Protein AF-A0A968XYZ9-F1 (afdb_monomer)

Foldseek 3Di:
DPPDPVVVVVVVPACWDKDWAFQAAPNDRPDIDIDIGRHHDDDDPVNNVVRNVVSPVVNVVVNVVVVVVVVVVVVVVVVVVQQQPPPDSDGDPVRVVVVCVVVVVVCVVVVHDDDDDDDD

Solvent-accessible surface area (backbone atoms only — not comparable to full-atom values): 7272 Å² total; per-residue (Å²): 136,87,84,60,76,67,61,68,67,50,66,77,75,53,75,40,29,76,47,78,39,68,20,55,41,93,92,34,79,73,50,66,52,73,48,81,36,79,59,71,54,85,81,49,71,68,57,50,53,50,49,48,53,50,29,53,52,48,21,53,52,52,51,50,52,54,52,49,51,52,52,51,52,51,51,51,52,52,51,53,51,64,48,48,42,94,86,71,89,49,71,23,70,69,56,45,52,54,49,50,54,53,50,51,58,47,27,66,72,70,76,49,87,88,86,84,87,86,84,131

Radius of gyration: 28.6 Å; Cα contacts (8 Å, |Δi|>4): 87; chains: 1; bounding box: 48×28×76 Å

Nearest PDB structures (foldseek):
  5vik-assembly1_A  TM=7.655E-01  e=7.180E-02  Rhodopseudomonas palustris
  8co5-assembly1_A-2  TM=8.207E-01  e=1.472E-01  Agrobacterium fabrum str. C58
  6r27-assembly2_D  TM=6.504E-01  e=7.665E-02  Agrobacterium fabrum str. C58
  5hsq-assembly1_A-2  TM=5.771E-01  e=7.665E-02  Agrobacterium fabrum str. C58
  5i5l-assembly1_A-2  TM=6.064E-01  e=9.322E-02  Agrobacterium fabrum str. C58

Secondary structure (DSSP, 8-state):
----THHHHHHTT---EEEEEEEEETTEEEEEEEEEESS--PPPHHHHHHHHHHHHHHHHHHHHHHHHHHHHHHHHHHHHHHHS-TTTSSPPHHHHHHHHHHHHHHHHHHTPPPP-----

Mean predicted aligned error: 14.45 Å

Structure (mmCIF, N/CA/C/O backbone):
data_AF-A0A968XYZ9-F1
#
_entry.id   AF-A0A968XYZ9-F1
#
loop_
_atom_site.group_PDB
_atom_site.id
_atom_site.type_symbol
_atom_site.label_atom_id
_atom_site.label_alt_id
_atom_site.label_comp_id
_atom_site.label_asym_id
_atom_site.label_entity_id
_atom_site.label_seq_id
_atom_site.pdbx_PDB_ins_code
_atom_site.Cartn_x
_atom_site.Cartn_y
_atom_site.Cartn_z
_atom_site.occupancy
_atom_site.B_iso_or_equiv
_atom_site.auth_seq_id
_atom_site.auth_comp_id
_atom_site.auth_asym_id
_atom_site.auth_atom_id
_atom_site.pdbx_PDB_model_num
ATOM 1 N N . MET A 1 1 ? -9.112 5.636 -18.761 1.00 34.19 1 MET A N 1
ATOM 2 C CA . MET A 1 1 ? -8.679 6.906 -19.384 1.00 34.19 1 MET A CA 1
ATOM 3 C C . MET A 1 1 ? -8.408 7.932 -18.289 1.00 34.19 1 MET A C 1
ATOM 5 O O . MET A 1 1 ? -9.311 8.673 -17.926 1.00 34.19 1 MET A O 1
ATOM 9 N N . LEU A 1 2 ? -7.194 7.956 -17.734 1.00 38.47 2 LEU A N 1
ATOM 10 C CA . LEU A 1 2 ? -6.733 9.048 -16.871 1.00 38.47 2 LEU A CA 1
ATOM 11 C C . LEU A 1 2 ? -6.179 10.143 -17.792 1.00 38.47 2 LEU A C 1
ATOM 13 O O . LEU A 1 2 ? -5.088 10.022 -18.343 1.00 38.47 2 LEU A O 1
ATOM 17 N N . LYS A 1 3 ? -7.010 11.155 -18.067 1.00 43.06 3 LYS A N 1
ATOM 18 C CA . LYS A 1 3 ? -6.616 12.378 -18.777 1.00 43.06 3 LYS A CA 1
ATOM 19 C C . LYS A 1 3 ? -5.828 13.263 -17.809 1.00 43.06 3 LYS A C 1
ATOM 21 O O . LYS A 1 3 ? -6.355 14.255 -17.316 1.00 43.06 3 LYS A O 1
ATOM 26 N N . ASP A 1 4 ? -4.571 12.921 -17.558 1.00 47.41 4 ASP A N 1
ATOM 27 C CA . ASP A 1 4 ? -3.695 13.799 -16.790 1.00 47.41 4 ASP A CA 1
ATOM 28 C C . ASP A 1 4 ? -3.077 14.854 -17.710 1.00 47.41 4 ASP A C 1
ATOM 30 O O . ASP A 1 4 ? -2.153 14.618 -18.490 1.00 47.41 4 ASP A O 1
ATOM 34 N N . ASN A 1 5 ? -3.616 16.067 -17.575 1.00 46.88 5 ASN A N 1
ATOM 35 C CA . ASN A 1 5 ? -3.222 17.323 -18.228 1.00 46.88 5 ASN A CA 1
ATOM 36 C C . ASN A 1 5 ? -1.751 17.738 -17.945 1.00 46.88 5 ASN A C 1
ATOM 38 O O . ASN A 1 5 ? -1.265 18.772 -18.413 1.00 46.88 5 ASN A O 1
ATOM 42 N N . ILE A 1 6 ? -1.029 16.927 -17.166 1.00 54.50 6 ILE A N 1
ATOM 43 C CA . ILE A 1 6 ? 0.379 17.098 -16.806 1.00 54.50 6 ILE A CA 1
ATOM 44 C C . ILE A 1 6 ? 1.288 16.650 -17.965 1.00 54.50 6 ILE A C 1
ATOM 46 O O . ILE A 1 6 ? 2.295 17.302 -18.245 1.00 54.50 6 ILE A O 1
ATOM 50 N N . HIS A 1 7 ? 0.903 15.614 -18.722 1.00 52.09 7 HIS A N 1
ATOM 51 C CA . HIS A 1 7 ? 1.743 15.060 -19.794 1.00 52.09 7 HIS A CA 1
ATOM 52 C C . HIS A 1 7 ? 1.829 15.968 -21.034 1.00 52.09 7 HIS A C 1
ATOM 54 O O . HIS A 1 7 ? 2.889 16.093 -21.648 1.00 52.09 7 HIS A O 1
ATOM 60 N N . SER A 1 8 ? 0.745 16.666 -21.389 1.00 48.69 8 SER A N 1
ATOM 61 C CA . SER A 1 8 ? 0.695 17.516 -22.590 1.00 48.69 8 SER A CA 1
ATOM 62 C C . SER A 1 8 ? 1.434 18.847 -22.440 1.00 48.69 8 SER A C 1
ATOM 64 O O . SER A 1 8 ? 1.906 19.408 -23.430 1.00 48.69 8 SER A O 1
ATOM 66 N N . THR A 1 9 ? 1.539 19.366 -21.215 1.00 48.34 9 THR A N 1
ATOM 67 C CA . THR A 1 9 ? 2.132 20.689 -20.952 1.00 48.34 9 THR A CA 1
ATOM 68 C C . THR A 1 9 ? 3.664 20.631 -20.931 1.00 48.34 9 THR A C 1
ATOM 70 O O . THR A 1 9 ? 4.328 21.595 -21.313 1.00 48.34 9 THR A O 1
ATOM 73 N N . LEU A 1 10 ? 4.241 19.477 -20.579 1.00 49.41 10 LEU A N 1
ATOM 74 C CA . LEU A 1 10 ? 5.691 19.259 -20.540 1.00 49.41 10 LEU A CA 1
ATOM 75 C C . LEU A 1 10 ? 6.265 18.745 -21.876 1.00 49.41 10 LEU A C 1
ATOM 77 O O . LEU A 1 10 ? 7.394 19.100 -22.229 1.00 49.41 10 LEU A O 1
ATOM 81 N N . ALA A 1 11 ? 5.472 18.008 -22.667 1.00 50.66 11 ALA A N 1
ATOM 82 C CA . ALA A 1 11 ? 5.864 17.525 -23.998 1.00 50.66 11 ALA A CA 1
ATOM 83 C C . ALA A 1 11 ? 6.170 18.658 -25.000 1.00 50.66 11 ALA A C 1
ATOM 85 O O . ALA A 1 11 ? 6.952 18.475 -25.927 1.00 50.66 11 ALA A O 1
ATOM 86 N N . LYS A 1 12 ? 5.605 19.859 -24.804 1.00 50.91 12 LYS A N 1
ATOM 87 C CA . LYS A 1 12 ? 5.849 21.018 -25.684 1.00 50.91 12 LYS A CA 1
ATOM 88 C C . LYS A 1 12 ? 7.165 21.762 -25.415 1.00 50.91 12 LYS A C 1
ATOM 90 O O . LYS A 1 12 ? 7.486 22.674 -26.171 1.00 50.91 12 LYS A O 1
ATOM 95 N N . ARG A 1 13 ? 7.911 21.434 -24.350 1.00 51.59 13 ARG A N 1
ATOM 96 C CA . ARG A 1 13 ? 9.092 22.216 -23.917 1.00 51.59 13 ARG A CA 1
ATOM 97 C C . ARG A 1 13 ? 10.373 21.420 -23.670 1.00 51.59 13 ARG A C 1
ATOM 99 O O . ARG A 1 13 ? 11.392 22.037 -23.383 1.00 51.59 13 ARG A O 1
ATOM 106 N N . SER A 1 14 ? 10.354 20.092 -23.762 1.00 49.31 14 SER A N 1
ATOM 107 C CA . SER A 1 14 ? 11.502 19.272 -23.364 1.00 49.31 14 SER A CA 1
ATOM 108 C C . SER A 1 14 ? 11.983 18.365 -24.495 1.00 49.31 14 SER A C 1
ATOM 110 O O . SER A 1 14 ? 11.292 17.443 -24.913 1.00 49.31 14 SER A O 1
ATOM 112 N N . THR A 1 15 ? 13.208 18.609 -24.961 1.00 55.84 15 THR A N 1
ATOM 113 C CA . THR A 1 15 ? 13.982 17.743 -25.870 1.00 55.84 15 THR A CA 1
ATOM 114 C C . THR A 1 15 ? 14.498 16.502 -25.119 1.00 55.84 15 THR A C 1
ATOM 116 O O . THR A 1 15 ? 15.683 16.200 -25.140 1.00 55.84 15 THR A O 1
ATOM 119 N N . GLY A 1 16 ? 13.624 15.823 -24.373 1.00 71.44 16 GLY A N 1
ATOM 120 C CA . GLY A 1 16 ? 13.970 14.715 -23.479 1.00 71.44 16 GLY A CA 1
ATOM 121 C C . GLY A 1 16 ? 13.290 13.402 -23.857 1.00 71.44 16 GLY A C 1
ATOM 122 O O . GLY A 1 16 ? 12.444 13.352 -24.749 1.00 71.44 16 GLY A O 1
ATOM 123 N N . SER A 1 17 ? 13.634 12.326 -23.152 1.00 83.06 17 SER A N 1
ATOM 124 C CA . SER A 1 17 ? 13.007 11.006 -23.310 1.00 83.06 17 SER A CA 1
ATOM 125 C C . SER A 1 17 ? 12.206 10.636 -22.067 1.00 83.06 17 SER A C 1
ATOM 127 O O . SER A 1 17 ? 12.643 10.863 -20.941 1.00 83.06 17 SER A O 1
ATOM 129 N N . TRP A 1 18 ? 11.016 10.079 -22.279 1.00 87.19 18 TRP A N 1
ATOM 130 C CA . TRP A 1 18 ? 10.042 9.765 -21.235 1.00 87.19 18 TRP A CA 1
ATOM 131 C C . TRP A 1 18 ? 9.771 8.267 -21.247 1.00 87.19 18 TRP A C 1
ATOM 133 O O . TRP A 1 18 ? 9.552 7.701 -22.316 1.00 87.19 18 TRP A O 1
ATOM 143 N N . LEU A 1 19 ? 9.795 7.636 -20.078 1.00 87.50 19 LEU A N 1
ATOM 144 C CA . LEU A 1 19 ? 9.331 6.265 -19.895 1.00 87.50 19 LEU A CA 1
ATOM 145 C C . LEU A 1 19 ? 8.194 6.285 -18.886 1.00 87.50 19 LEU A C 1
ATOM 147 O O . LEU A 1 19 ? 8.363 6.763 -17.768 1.00 87.50 19 LEU A O 1
ATOM 151 N N . ILE A 1 20 ? 7.034 5.792 -19.302 1.00 89.62 20 ILE A N 1
ATOM 152 C CA . ILE A 1 20 ? 5.844 5.707 -18.464 1.00 89.62 20 ILE A CA 1
ATOM 153 C C . ILE A 1 20 ? 5.519 4.230 -18.316 1.00 89.62 20 ILE A C 1
ATOM 155 O O . ILE A 1 20 ? 5.275 3.550 -19.310 1.00 89.62 20 ILE A O 1
ATOM 159 N N . VAL A 1 21 ? 5.519 3.755 -17.078 1.00 93.31 21 VAL A N 1
ATOM 160 C CA . VAL A 1 21 ? 5.186 2.377 -16.728 1.00 93.31 21 VAL A CA 1
ATOM 161 C C . VAL A 1 21 ? 3.912 2.396 -15.883 1.00 93.31 21 VAL A C 1
ATOM 163 O O . VAL A 1 21 ? 3.880 3.093 -14.865 1.00 93.31 21 VAL A O 1
ATOM 166 N N . PRO A 1 22 ? 2.839 1.697 -16.283 1.00 91.06 22 PRO A N 1
ATOM 167 C CA . PRO A 1 22 ? 1.613 1.657 -15.498 1.00 91.06 22 PRO A CA 1
ATOM 168 C C . PRO A 1 22 ? 1.843 0.931 -14.166 1.00 91.06 22 PRO A C 1
ATOM 170 O O . PRO A 1 22 ? 2.541 -0.077 -14.096 1.00 91.06 22 PRO A O 1
ATOM 173 N N . LEU A 1 23 ? 1.236 1.451 -13.100 1.00 93.81 23 LEU A N 1
ATOM 174 C CA . LEU A 1 23 ? 1.127 0.758 -11.820 1.00 93.81 23 LEU A CA 1
ATOM 175 C C . LEU A 1 23 ? -0.205 0.012 -11.813 1.00 93.81 23 LEU A C 1
ATOM 177 O O . LEU A 1 23 ? -1.263 0.634 -11.696 1.00 93.81 23 LEU A O 1
ATOM 181 N N . GLU A 1 24 ? -0.156 -1.307 -11.968 1.00 91.62 24 GLU A N 1
ATOM 182 C CA . GLU A 1 24 ? -1.344 -2.161 -11.997 1.00 91.62 24 GLU A CA 1
ATOM 183 C C . GLU A 1 24 ? -1.575 -2.818 -10.638 1.00 91.62 24 GLU A C 1
ATOM 185 O O . GLU A 1 24 ? -0.839 -3.710 -10.227 1.00 91.62 24 GLU A O 1
ATOM 190 N N . VAL A 1 25 ? -2.630 -2.397 -9.944 1.00 92.62 25 VAL A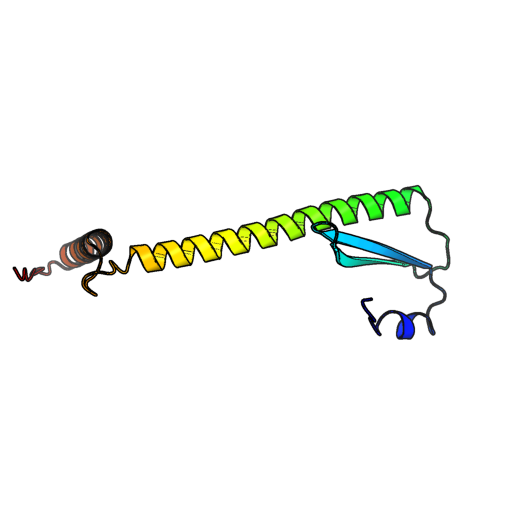 N 1
ATOM 191 C CA . VAL A 1 25 ? -3.051 -2.965 -8.661 1.00 92.62 25 VAL A CA 1
ATOM 192 C C . VAL A 1 25 ? -4.388 -3.667 -8.881 1.00 92.62 25 VAL A C 1
ATOM 194 O O . VAL A 1 25 ? -5.328 -3.052 -9.372 1.00 92.62 25 VAL A O 1
ATOM 197 N N . ASN A 1 26 ? -4.499 -4.954 -8.531 1.00 89.56 26 ASN A N 1
ATOM 198 C CA . ASN A 1 26 ? -5.727 -5.750 -8.725 1.00 89.56 26 ASN A CA 1
ATOM 199 C C . ASN A 1 26 ? -6.277 -5.729 -10.169 1.00 89.56 26 ASN A C 1
ATOM 201 O O . ASN A 1 26 ? -7.482 -5.591 -10.367 1.00 89.56 26 ASN A O 1
ATOM 205 N N . HIS A 1 27 ? -5.408 -5.840 -11.179 1.00 87.00 27 HIS A N 1
ATOM 206 C CA . HIS A 1 27 ? -5.785 -5.751 -12.603 1.00 87.00 27 HIS A CA 1
ATOM 207 C C . HIS A 1 27 ? -6.412 -4.409 -13.021 1.00 87.00 27 HIS A C 1
ATOM 209 O O . HIS A 1 27 ? -7.032 -4.308 -14.079 1.00 87.00 27 HIS A O 1
ATOM 215 N N . GLN A 1 28 ? -6.240 -3.364 -12.211 1.00 89.31 28 GLN A N 1
ATOM 216 C CA . GLN A 1 28 ? -6.662 -2.009 -12.522 1.00 89.31 28 GLN A CA 1
ATOM 217 C C . GLN A 1 28 ? -5.447 -1.081 -12.531 1.00 89.31 28 GLN A C 1
ATOM 219 O O . GLN A 1 28 ? -4.588 -1.141 -11.652 1.00 89.31 28 GLN A O 1
ATOM 224 N N . VAL A 1 29 ? -5.389 -0.182 -13.515 1.00 89.56 29 VAL A N 1
ATOM 225 C 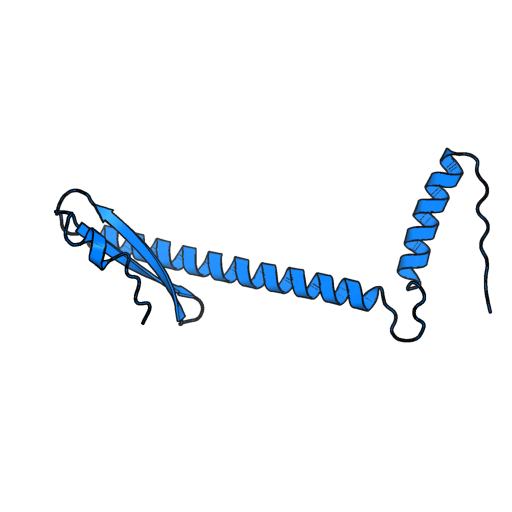CA . VAL A 1 29 ? -4.380 0.882 -13.540 1.00 89.56 29 VAL A CA 1
ATOM 226 C C . VAL A 1 29 ? -4.671 1.844 -12.392 1.00 89.56 29 VAL A C 1
ATOM 228 O O . VAL A 1 29 ? -5.640 2.603 -12.436 1.00 89.56 29 VAL A O 1
ATOM 231 N N . TRP A 1 30 ? -3.832 1.781 -11.365 1.00 91.19 30 TRP A N 1
ATOM 232 C CA . TRP A 1 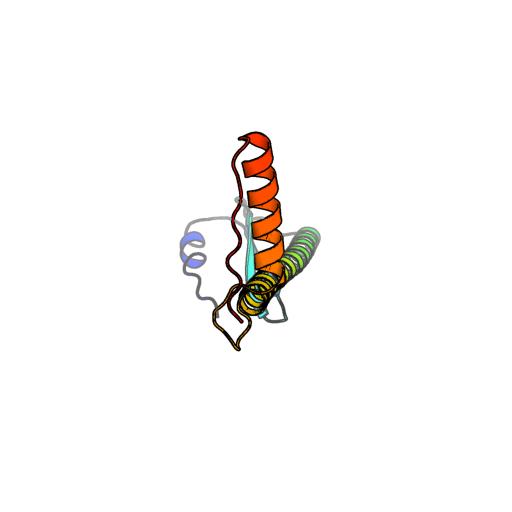30 ? -3.889 2.644 -10.190 1.00 91.19 30 TRP A CA 1
ATOM 233 C C . TRP A 1 30 ? -3.224 3.995 -10.477 1.00 91.19 30 TRP A C 1
ATOM 235 O O . TRP A 1 30 ? -3.686 5.037 -10.024 1.00 91.19 30 TRP A O 1
ATOM 245 N N . GLY A 1 31 ? -2.167 3.984 -11.292 1.00 90.19 31 GLY A N 1
ATOM 246 C CA . GLY A 1 31 ? -1.431 5.177 -11.698 1.00 90.19 31 GLY A CA 1
ATOM 247 C C . GLY A 1 31 ? -0.286 4.835 -12.646 1.00 90.19 31 GLY A C 1
ATOM 248 O O . GLY A 1 31 ? -0.336 3.830 -13.355 1.00 90.19 31 GLY A O 1
ATOM 249 N N . SER A 1 32 ? 0.766 5.653 -12.648 1.00 89.62 32 SER A N 1
ATOM 250 C CA . SER A 1 32 ? 1.958 5.395 -13.461 1.00 89.62 32 SER A CA 1
ATOM 251 C C . SER A 1 32 ? 3.242 5.844 -12.776 1.00 89.62 32 SER A C 1
ATOM 253 O O . SER A 1 32 ? 3.287 6.922 -12.185 1.00 89.62 32 SER A O 1
ATOM 255 N N . LEU A 1 33 ? 4.301 5.056 -12.937 1.00 89.12 33 LEU A N 1
ATOM 256 C CA . LEU A 1 33 ? 5.676 5.456 -12.682 1.00 89.12 33 LEU A CA 1
ATOM 257 C C . LEU A 1 33 ? 6.217 6.155 -13.933 1.00 89.12 33 LEU A C 1
ATOM 259 O O . LEU A 1 33 ? 6.293 5.554 -15.002 1.00 89.12 33 LEU A O 1
ATOM 263 N N . SER A 1 34 ? 6.584 7.428 -13.803 1.00 90.00 34 SER A N 1
ATOM 264 C CA . SER A 1 34 ? 7.158 8.215 -14.899 1.00 90.00 34 SER A CA 1
ATOM 265 C C . SER A 1 34 ? 8.636 8.490 -14.641 1.00 90.00 34 SER A C 1
ATOM 267 O O . SER A 1 34 ? 8.987 9.106 -13.636 1.00 90.00 34 SER A O 1
ATOM 269 N N . LEU A 1 35 ? 9.496 8.072 -15.566 1.00 89.94 35 LEU A N 1
ATOM 270 C CA . LEU A 1 35 ? 10.913 8.413 -15.591 1.00 89.94 35 LEU A CA 1
ATOM 271 C C . LEU A 1 35 ? 11.167 9.440 -16.694 1.00 89.94 35 LEU A C 1
ATOM 273 O O . LEU A 1 35 ? 10.740 9.277 -17.839 1.00 89.94 35 LEU A O 1
ATOM 277 N N . LEU A 1 36 ? 11.889 10.499 -16.336 1.00 88.56 36 LEU A N 1
ATOM 278 C CA . LEU A 1 36 ? 12.248 11.585 -17.236 1.00 88.56 36 LEU A CA 1
ATOM 279 C C . LEU A 1 36 ? 13.761 11.616 -17.429 1.00 88.56 36 LEU A C 1
ATOM 281 O O . LEU A 1 36 ? 14.521 11.658 -16.462 1.00 88.56 36 LEU A O 1
ATOM 285 N N . ARG A 1 37 ? 14.192 11.677 -18.686 1.00 84.81 37 ARG A N 1
ATOM 286 C CA . ARG A 1 37 ? 15.581 11.922 -19.067 1.00 84.81 37 ARG A CA 1
ATOM 287 C C . ARG A 1 37 ? 15.673 13.259 -19.791 1.00 84.81 37 ARG A C 1
ATOM 289 O O . ARG A 1 37 ? 14.947 13.498 -20.752 1.00 84.81 37 ARG A O 1
ATOM 296 N N . GLN A 1 38 ? 16.577 14.126 -19.333 1.00 81.06 38 GLN A N 1
ATOM 297 C CA . GLN A 1 38 ? 16.772 15.456 -19.924 1.00 81.06 38 GLN A CA 1
ATOM 298 C C . GLN A 1 38 ? 17.367 15.398 -21.338 1.00 81.06 38 GLN A C 1
ATOM 300 O O . GLN A 1 38 ? 17.064 16.258 -22.155 1.00 81.06 38 GLN A O 1
ATOM 305 N N . GLN A 1 39 ? 18.195 14.390 -21.626 1.00 81.88 39 GLN A N 1
ATOM 306 C CA . GLN A 1 39 ? 18.765 14.163 -22.955 1.00 81.88 39 GLN A CA 1
ATOM 307 C C . GLN A 1 39 ? 17.875 13.214 -23.775 1.00 81.88 39 GLN A C 1
ATOM 309 O O . GLN A 1 39 ? 17.378 12.228 -23.216 1.00 81.88 39 GLN A O 1
ATOM 314 N N . PRO A 1 40 ? 17.697 13.462 -25.085 1.00 76.25 40 PRO A N 1
ATOM 315 C CA . PRO A 1 40 ? 16.891 12.622 -25.960 1.00 76.25 40 PRO A CA 1
ATOM 316 C C . PRO A 1 40 ? 17.693 11.365 -26.318 1.00 76.25 40 PRO A C 1
ATOM 318 O O . PRO A 1 40 ? 18.438 11.336 -27.294 1.00 76.25 40 PRO A O 1
ATOM 321 N N . SER A 1 41 ? 17.585 10.333 -25.489 1.00 84.75 41 SER A N 1
ATOM 322 C CA . SER A 1 41 ? 18.261 9.053 -25.684 1.00 84.75 41 SER A CA 1
ATOM 323 C C . SER A 1 41 ? 17.270 7.920 -25.436 1.00 84.75 41 SER A C 1
ATOM 325 O O . SER A 1 41 ? 16.591 7.952 -24.401 1.00 84.75 41 SER A O 1
ATOM 327 N N . PRO A 1 42 ? 17.175 6.930 -26.347 1.00 84.69 42 PRO A N 1
ATOM 328 C CA . PRO A 1 42 ? 16.236 5.829 -26.199 1.00 84.69 42 PRO A CA 1
ATOM 329 C C . PRO A 1 42 ? 16.488 5.071 -24.892 1.00 84.69 42 PRO A C 1
ATOM 331 O O . PRO A 1 42 ? 17.628 4.905 -24.450 1.00 84.69 42 PRO A O 1
ATOM 334 N N . TRP A 1 43 ? 15.405 4.611 -24.272 1.00 88.00 43 TRP A N 1
ATOM 335 C CA . TRP A 1 43 ? 15.486 3.723 -23.119 1.00 88.00 43 TRP A CA 1
ATOM 336 C C . TRP A 1 43 ? 15.943 2.347 -23.578 1.00 88.00 43 TRP A C 1
ATOM 338 O O . TRP A 1 43 ? 15.401 1.789 -24.534 1.00 88.00 43 TRP A O 1
ATOM 348 N N . GLN A 1 44 ? 16.947 1.806 -22.903 1.00 92.50 44 GLN A N 1
ATOM 349 C CA . GLN A 1 44 ? 17.399 0.453 -23.173 1.00 92.50 44 GLN A CA 1
ATOM 350 C C . GLN A 1 44 ? 16.383 -0.547 -22.624 1.00 92.50 44 GLN A C 1
ATOM 352 O O . GLN A 1 44 ? 15.748 -0.315 -21.598 1.00 92.50 44 GLN A O 1
ATOM 357 N N . GLU A 1 45 ? 16.278 -1.710 -23.259 1.00 91.50 45 GLU A N 1
ATOM 358 C CA . GLU A 1 45 ? 15.340 -2.758 -22.845 1.00 91.50 45 GLU A CA 1
ATOM 359 C C . GLU A 1 45 ? 15.558 -3.197 -21.382 1.00 91.50 45 GLU A C 1
ATOM 361 O O . GLU A 1 45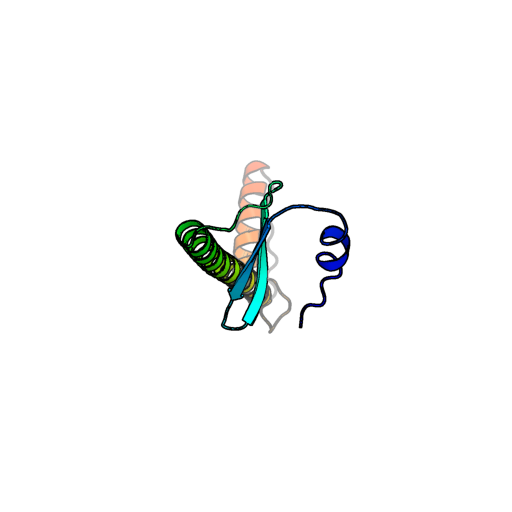 ? 14.610 -3.490 -20.662 1.00 91.50 45 GLU A O 1
ATOM 366 N N . MET A 1 46 ? 16.807 -3.190 -20.900 1.00 92.19 46 MET A N 1
ATOM 367 C CA . MET A 1 46 ? 17.128 -3.467 -19.494 1.00 92.19 46 MET A CA 1
ATOM 368 C C . MET A 1 46 ? 16.610 -2.381 -18.538 1.00 92.19 46 MET A C 1
ATOM 370 O O . MET A 1 46 ? 16.170 -2.702 -17.434 1.00 92.19 46 MET A O 1
ATOM 374 N N . GLU A 1 47 ? 16.628 -1.114 -18.954 1.00 92.75 47 GLU A N 1
ATOM 375 C CA . GLU A 1 47 ? 16.087 0.001 -18.168 1.00 92.75 47 GLU A CA 1
ATOM 376 C C . GLU A 1 47 ? 14.562 -0.089 -18.090 1.00 92.75 47 GLU A C 1
ATOM 378 O O . GLU A 1 47 ? 13.994 0.080 -17.013 1.00 92.75 47 GLU A O 1
ATOM 383 N N . VAL A 1 48 ? 13.913 -0.441 -19.207 1.00 92.81 48 VAL A N 1
ATOM 384 C CA . VAL A 1 48 ? 12.465 -0.689 -19.257 1.00 92.81 48 VAL A CA 1
ATOM 385 C C . VAL A 1 48 ? 12.090 -1.846 -18.334 1.00 92.81 48 VAL A C 1
ATOM 387 O O . VAL A 1 48 ? 11.270 -1.659 -17.440 1.00 92.81 48 VAL A O 1
ATOM 390 N N . ARG A 1 49 ? 12.768 -2.996 -18.453 1.00 94.12 49 ARG A N 1
ATOM 391 C CA . ARG A 1 49 ? 12.544 -4.164 -17.581 1.00 94.12 49 ARG A CA 1
ATOM 392 C C . ARG A 1 49 ? 12.734 -3.842 -16.099 1.00 94.12 49 ARG A C 1
ATOM 394 O O . ARG A 1 49 ? 11.987 -4.324 -15.253 1.00 94.12 49 ARG A O 1
ATOM 401 N N . SER A 1 50 ? 13.729 -3.020 -15.771 1.00 95.44 50 SER A N 1
ATOM 402 C CA . SER A 1 50 ? 13.974 -2.600 -14.387 1.00 95.44 50 SER A CA 1
ATOM 403 C C . SER A 1 50 ? 12.853 -1.698 -13.869 1.00 95.44 50 SER A C 1
ATOM 405 O O . SER A 1 50 ? 12.387 -1.876 -12.745 1.00 95.44 50 SER A O 1
ATOM 407 N N . ALA A 1 51 ? 12.381 -0.758 -14.691 1.00 93.62 51 ALA A N 1
ATOM 408 C CA . ALA A 1 51 ? 11.258 0.108 -14.348 1.00 93.62 51 ALA A CA 1
ATOM 409 C C . ALA A 1 51 ? 9.943 -0.681 -14.195 1.00 93.62 51 ALA A C 1
ATOM 411 O O . ALA A 1 51 ? 9.185 -0.407 -13.269 1.00 93.62 51 ALA A O 1
ATOM 412 N N . GLU A 1 52 ? 9.701 -1.692 -15.034 1.00 94.50 52 GLU A N 1
ATOM 413 C CA . GLU A 1 52 ? 8.571 -2.629 -14.919 1.00 94.50 52 GLU A CA 1
ATOM 414 C C . GLU A 1 52 ? 8.629 -3.463 -13.634 1.00 94.50 52 GLU A C 1
ATOM 416 O O . GLU A 1 52 ? 7.625 -3.597 -12.929 1.00 94.50 52 GLU A O 1
ATOM 421 N N . ALA A 1 53 ? 9.808 -3.977 -13.277 1.00 96.19 53 ALA A N 1
ATOM 422 C CA . ALA A 1 53 ? 10.000 -4.712 -12.030 1.00 96.19 53 ALA A CA 1
ATOM 423 C C . ALA A 1 53 ? 9.744 -3.822 -10.802 1.00 96.19 53 ALA A C 1
ATOM 425 O O . ALA A 1 53 ? 9.056 -4.235 -9.867 1.00 96.19 53 ALA A O 1
ATOM 426 N N . LEU A 1 54 ? 10.241 -2.581 -10.822 1.00 96.56 54 LEU A N 1
ATOM 427 C CA . LEU A 1 54 ? 9.981 -1.597 -9.770 1.00 96.56 54 LEU A CA 1
ATOM 428 C C . LEU A 1 54 ? 8.495 -1.232 -9.689 1.00 96.56 54 LEU A C 1
ATOM 430 O O . LEU A 1 54 ? 7.932 -1.217 -8.597 1.00 96.56 54 LEU A O 1
ATOM 434 N N . ALA A 1 55 ? 7.844 -0.987 -10.826 1.00 94.44 55 ALA A N 1
ATOM 435 C CA . ALA A 1 55 ? 6.412 -0.713 -10.894 1.00 94.44 55 ALA A CA 1
ATOM 436 C C . ALA A 1 55 ? 5.583 -1.865 -10.303 1.00 94.44 55 ALA A C 1
ATOM 438 O O . ALA A 1 55 ? 4.663 -1.627 -9.520 1.00 94.44 55 ALA A O 1
ATOM 439 N N . SER A 1 56 ? 5.964 -3.109 -10.600 1.00 94.25 56 SER A N 1
ATOM 440 C CA . SER A 1 56 ? 5.324 -4.308 -10.050 1.00 94.25 56 SER A CA 1
ATOM 441 C C . SER A 1 56 ? 5.479 -4.392 -8.527 1.00 94.25 56 SER A C 1
ATOM 443 O O . SER A 1 56 ? 4.514 -4.658 -7.814 1.00 94.25 56 SER A O 1
ATOM 445 N N . GLN A 1 57 ? 6.676 -4.116 -8.000 1.00 96.44 57 GLN A N 1
ATOM 446 C CA . GLN A 1 57 ? 6.909 -4.093 -6.550 1.00 96.44 57 GLN A CA 1
ATOM 447 C C . GLN A 1 57 ? 6.125 -2.974 -5.855 1.00 96.44 57 GLN A C 1
ATOM 449 O O . GLN A 1 57 ? 5.541 -3.198 -4.794 1.00 96.44 57 GLN A O 1
ATOM 454 N N . LEU A 1 58 ? 6.066 -1.785 -6.461 1.00 96.12 58 LEU A N 1
ATOM 455 C CA . LEU A 1 58 ? 5.271 -0.670 -5.950 1.00 96.12 58 LEU A CA 1
ATOM 456 C C . LEU A 1 58 ? 3.781 -1.014 -5.918 1.00 96.12 58 LEU A C 1
ATOM 458 O O . LEU A 1 58 ? 3.121 -0.731 -4.922 1.00 96.12 58 LEU A O 1
ATOM 462 N N . ALA A 1 59 ? 3.258 -1.664 -6.958 1.00 94.94 59 ALA A N 1
ATOM 463 C CA . ALA A 1 59 ? 1.867 -2.097 -6.991 1.00 94.94 59 ALA A CA 1
ATOM 464 C C . ALA A 1 59 ? 1.525 -3.056 -5.837 1.00 94.94 59 ALA A C 1
ATOM 466 O O . ALA A 1 59 ? 0.499 -2.888 -5.175 1.00 94.94 59 ALA A O 1
ATOM 467 N N . ILE A 1 60 ? 2.414 -4.010 -5.538 1.00 95.62 60 ILE A N 1
ATOM 468 C CA . ILE A 1 60 ? 2.262 -4.916 -4.389 1.00 95.62 60 ILE A CA 1
ATOM 469 C C . ILE A 1 60 ? 2.269 -4.127 -3.074 1.00 95.62 60 ILE A C 1
ATOM 471 O O . ILE A 1 60 ? 1.404 -4.336 -2.225 1.00 95.62 60 ILE A O 1
ATOM 475 N N . ALA A 1 61 ? 3.213 -3.200 -2.900 1.00 96.25 61 ALA A N 1
ATOM 476 C CA . ALA A 1 61 ? 3.312 -2.397 -1.682 1.00 96.25 61 ALA A CA 1
ATOM 477 C C . ALA A 1 61 ? 2.069 -1.514 -1.461 1.00 96.25 61 ALA A C 1
ATOM 479 O O . ALA A 1 61 ? 1.561 -1.428 -0.343 1.00 96.25 61 ALA A O 1
ATOM 480 N N . ILE A 1 62 ? 1.539 -0.907 -2.529 1.00 94.75 62 ILE A N 1
ATOM 481 C CA . ILE A 1 62 ? 0.293 -0.129 -2.495 1.00 94.75 62 ILE A CA 1
ATOM 482 C C . ILE A 1 62 ? -0.875 -1.023 -2.063 1.00 94.75 62 ILE A C 1
ATOM 484 O O . ILE A 1 62 ? -1.605 -0.678 -1.134 1.00 94.75 62 ILE A O 1
ATOM 488 N N . GLN A 1 63 ? -1.012 -2.206 -2.670 1.00 94.75 63 GLN A N 1
ATOM 489 C CA . GLN A 1 63 ? -2.057 -3.168 -2.314 1.00 94.75 63 GLN A CA 1
ATOM 490 C C . GLN A 1 63 ? -1.986 -3.572 -0.833 1.00 94.75 63 GLN A C 1
ATOM 492 O O . GLN A 1 63 ? -3.009 -3.632 -0.147 1.00 94.75 63 GLN A O 1
ATOM 497 N N . GLN A 1 64 ? -0.780 -3.833 -0.326 1.00 96.44 64 GLN A N 1
ATOM 498 C CA . GLN A 1 64 ? -0.556 -4.196 1.073 1.00 96.44 64 GLN A CA 1
ATOM 499 C C . GLN A 1 64 ? -0.925 -3.057 2.024 1.00 96.44 64 GLN A C 1
ATOM 501 O O . GLN A 1 64 ? -1.583 -3.304 3.035 1.00 96.44 64 GLN A O 1
ATOM 506 N N . ALA A 1 65 ? -0.551 -1.819 1.698 1.00 95.50 65 ALA A N 1
ATOM 507 C CA . ALA A 1 65 ? -0.901 -0.650 2.497 1.00 95.50 65 ALA A CA 1
ATOM 508 C C . ALA A 1 65 ? -2.424 -0.448 2.570 1.00 95.50 65 ALA A C 1
ATOM 510 O O . ALA A 1 65 ? -2.967 -0.245 3.658 1.00 95.50 65 ALA A O 1
ATOM 511 N N . GLU A 1 66 ? -3.130 -0.585 1.442 1.00 93.56 66 GLU A N 1
ATOM 512 C CA . GLU A 1 66 ? -4.594 -0.497 1.400 1.00 93.56 66 GLU A CA 1
ATOM 513 C C . GLU A 1 66 ? -5.264 -1.601 2.230 1.00 93.56 66 GLU A C 1
ATOM 515 O O . GLU A 1 66 ? -6.210 -1.338 2.979 1.00 93.56 66 GLU A O 1
ATOM 520 N N . LEU A 1 67 ? -4.781 -2.843 2.120 1.00 95.69 67 LEU A N 1
ATOM 521 C CA . LEU A 1 67 ? -5.317 -3.967 2.888 1.00 95.69 67 LEU A CA 1
ATOM 522 C C . LEU A 1 67 ? -5.071 -3.785 4.388 1.00 95.69 67 LEU A C 1
ATOM 524 O O . LEU A 1 67 ? -5.975 -4.005 5.195 1.00 95.69 67 LEU A O 1
ATOM 528 N N . TYR A 1 68 ? -3.872 -3.340 4.758 1.00 97.31 68 TYR A N 1
ATOM 529 C CA . TYR A 1 68 ? -3.522 -3.055 6.141 1.00 97.31 68 TYR A CA 1
ATOM 530 C C . TYR A 1 68 ? -4.407 -1.951 6.727 1.00 97.31 68 TYR A C 1
ATOM 532 O O . TYR A 1 68 ? -4.943 -2.109 7.822 1.00 97.31 68 TYR A O 1
ATOM 540 N N . GLN A 1 69 ? -4.637 -0.864 5.986 1.00 96.06 69 GLN A N 1
ATOM 541 C CA . GLN A 1 69 ? -5.526 0.210 6.422 1.00 96.06 69 GLN A CA 1
ATOM 542 C C . GLN A 1 69 ? -6.966 -0.287 6.618 1.00 96.06 69 GLN A C 1
ATOM 544 O O . GLN A 1 69 ? -7.591 0.028 7.632 1.00 96.06 69 GLN A O 1
ATOM 549 N N . LYS A 1 70 ? -7.487 -1.108 5.696 1.00 95.38 70 LYS A N 1
ATOM 550 C CA . LYS A 1 70 ? -8.818 -1.727 5.836 1.00 95.38 70 LYS A CA 1
ATOM 551 C C . LYS A 1 70 ? -8.903 -2.614 7.078 1.00 95.38 70 LYS A C 1
ATOM 553 O O . LYS A 1 70 ? -9.888 -2.536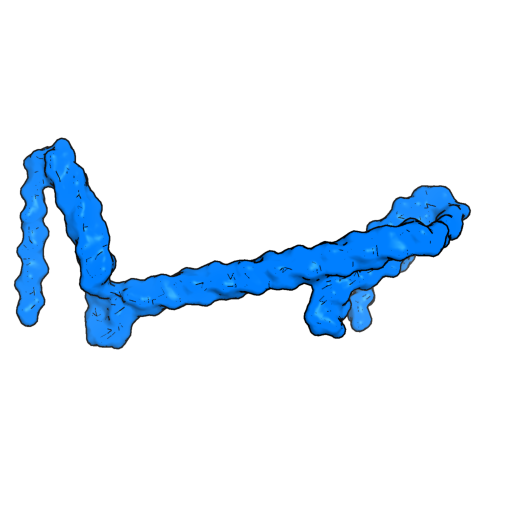 7.808 1.00 95.38 70 LYS A O 1
ATOM 558 N N . LEU A 1 71 ? -7.869 -3.412 7.344 1.00 96.38 71 LEU A N 1
ATOM 559 C CA . LEU A 1 71 ? -7.795 -4.259 8.534 1.00 96.38 71 LEU A CA 1
ATOM 560 C C . LEU A 1 71 ? -7.784 -3.428 9.824 1.00 96.38 71 LEU A C 1
ATOM 562 O O . LEU A 1 71 ? -8.488 -3.763 10.773 1.00 96.38 71 LEU A O 1
ATOM 566 N N . GLN A 1 72 ? -7.022 -2.333 9.857 1.00 95.69 72 GLN A N 1
ATOM 567 C CA . GLN A 1 72 ? -6.980 -1.429 11.009 1.00 95.69 72 GLN A CA 1
ATOM 568 C C . GLN A 1 72 ? -8.347 -0.797 11.286 1.00 95.69 72 GLN A C 1
ATOM 570 O O . GLN A 1 72 ? -8.805 -0.814 12.427 1.00 95.69 72 GLN A O 1
ATOM 575 N N . LEU A 1 73 ? -9.034 -0.313 10.250 1.00 94.69 73 LEU A N 1
ATOM 576 C CA . LEU A 1 73 ? -10.379 0.248 10.388 1.00 94.69 73 LEU A CA 1
ATOM 577 C C . LEU A 1 73 ? -11.393 -0.800 10.867 1.00 94.69 73 LEU A 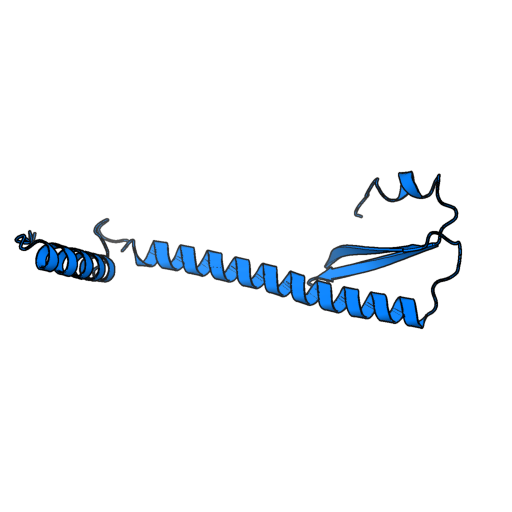C 1
ATOM 579 O O . LEU A 1 73 ? -12.177 -0.524 11.773 1.00 94.69 73 LEU A O 1
ATOM 583 N N . ALA A 1 74 ? -11.347 -2.016 10.317 1.00 92.25 74 ALA A N 1
ATOM 584 C CA . ALA A 1 74 ? -12.214 -3.109 10.752 1.00 92.25 74 ALA A CA 1
ATOM 585 C C . ALA A 1 74 ? -11.969 -3.484 12.223 1.00 92.25 74 ALA A C 1
ATOM 587 O O . ALA A 1 74 ? -12.921 -3.646 12.982 1.00 92.25 74 ALA A O 1
ATOM 588 N N . ASN A 1 75 ? -10.706 -3.562 12.653 1.00 92.12 75 ASN A N 1
ATOM 589 C CA . ASN A 1 75 ? -10.358 -3.825 14.050 1.00 92.12 75 ASN A CA 1
ATOM 590 C C . ASN A 1 75 ? -10.815 -2.706 14.992 1.00 92.12 75 ASN A C 1
ATOM 592 O O . ASN A 1 75 ? -11.284 -2.993 16.092 1.00 92.12 75 ASN A O 1
ATOM 596 N N . GLN A 1 76 ? -10.703 -1.441 14.579 1.00 89.31 76 GLN A N 1
ATOM 597 C CA . GLN A 1 76 ? -11.208 -0.311 15.361 1.00 89.31 76 GLN A CA 1
ATOM 598 C C . GLN A 1 76 ? -12.728 -0.377 15.522 1.00 89.31 76 GLN A C 1
ATOM 600 O O . GLN A 1 76 ? -13.229 -0.208 16.634 1.00 89.31 76 GLN A O 1
ATOM 605 N N . GLU A 1 77 ? -13.456 -0.679 14.447 1.00 88.12 77 GLU A N 1
ATOM 606 C CA . GLU A 1 77 ? -14.913 -0.790 14.498 1.00 88.12 77 GLU A CA 1
ATOM 607 C C . GLU A 1 77 ? -15.365 -1.988 15.339 1.00 88.12 77 GLU A C 1
ATOM 609 O O . GLU A 1 77 ? -16.241 -1.848 16.190 1.00 88.12 77 GLU A O 1
ATOM 614 N N . LEU A 1 78 ? -14.712 -3.145 15.195 1.00 83.56 78 LEU A N 1
ATOM 615 C CA . LEU A 1 78 ? -14.952 -4.301 16.062 1.00 83.56 78 LEU A CA 1
ATOM 616 C C . LEU A 1 78 ? -14.650 -3.983 17.527 1.00 83.56 78 LEU A C 1
ATOM 618 O O . LEU A 1 78 ? -15.424 -4.357 18.402 1.00 83.56 78 LEU A O 1
ATOM 622 N N . GLY A 1 79 ? -13.558 -3.268 17.805 1.00 78.88 79 GLY A N 1
ATOM 623 C CA . GLY A 1 79 ? -13.230 -2.803 19.148 1.00 78.88 79 GLY A CA 1
ATOM 624 C C . GLY A 1 79 ? -14.328 -1.909 19.723 1.00 78.88 79 GLY A C 1
ATOM 625 O O . GLY A 1 79 ? -14.739 -2.114 20.864 1.00 78.88 79 GLY A O 1
ATOM 626 N N . ARG A 1 80 ? -14.847 -0.974 18.918 1.00 76.81 80 ARG A N 1
ATOM 627 C CA . ARG A 1 80 ? -15.938 -0.066 19.292 1.00 76.81 80 ARG A CA 1
ATOM 628 C C . ARG A 1 80 ? -17.234 -0.820 19.586 1.00 76.81 80 ARG A C 1
ATOM 630 O O . ARG A 1 80 ? -17.844 -0.586 20.630 1.00 76.81 80 ARG A O 1
ATOM 637 N N . LEU A 1 81 ? -17.626 -1.746 18.712 1.00 71.44 81 LEU A N 1
ATOM 638 C CA . LEU A 1 81 ? -18.808 -2.592 18.897 1.00 71.44 81 LEU A CA 1
ATOM 639 C C . LEU A 1 81 ? -18.653 -3.518 20.107 1.00 71.44 81 LEU A C 1
ATOM 641 O O . LEU A 1 81 ? -19.567 -3.626 20.910 1.00 71.44 81 LEU A O 1
ATOM 645 N N . ALA A 1 82 ? -17.480 -4.115 20.313 1.00 65.81 82 ALA A N 1
ATOM 646 C CA . ALA A 1 82 ? -17.213 -4.945 21.484 1.00 65.81 82 ALA A CA 1
ATOM 647 C C . ALA A 1 82 ? -17.212 -4.138 22.791 1.00 65.81 82 ALA A C 1
ATOM 649 O O . ALA A 1 82 ? -17.495 -4.691 23.847 1.00 65.81 82 ALA A O 1
ATOM 650 N N . THR A 1 83 ? -16.896 -2.841 22.772 1.00 58.06 83 THR A N 1
ATOM 651 C CA . THR A 1 83 ? -17.034 -1.983 23.963 1.00 58.06 83 THR A CA 1
ATOM 652 C C . THR A 1 83 ? -18.464 -1.517 24.233 1.00 58.06 83 THR A C 1
ATOM 654 O O . THR A 1 83 ? -18.752 -1.114 25.359 1.00 58.06 83 THR A O 1
ATOM 657 N N . LEU A 1 84 ? -19.349 -1.595 23.238 1.00 52.81 84 LEU A N 1
ATOM 658 C CA . LEU A 1 84 ? -20.759 -1.232 23.322 1.00 52.81 84 LEU A CA 1
ATOM 659 C C . LEU A 1 84 ? -21.588 -2.517 23.316 1.00 52.81 84 LEU A C 1
ATOM 661 O O . LEU A 1 84 ? -22.074 -2.948 22.275 1.00 52.81 84 LEU A O 1
ATOM 665 N N . ASP A 1 85 ? -21.727 -3.149 24.480 1.00 53.69 85 ASP A N 1
ATOM 666 C CA . ASP A 1 85 ? -22.603 -4.310 24.612 1.00 53.69 85 ASP A CA 1
ATOM 667 C C . ASP A 1 85 ? -24.045 -3.871 24.289 1.00 53.69 85 ASP A C 1
ATOM 669 O O . ASP A 1 85 ? -24.640 -3.037 24.981 1.00 53.69 85 ASP A O 1
ATOM 673 N N . GLY A 1 86 ? -24.571 -4.358 23.162 1.00 50.50 86 GLY A N 1
ATOM 674 C CA . GLY A 1 86 ? -25.765 -3.840 22.485 1.00 50.50 86 GLY A CA 1
ATOM 675 C C . GLY A 1 86 ? -27.086 -4.037 23.232 1.00 50.50 86 GLY A C 1
ATOM 676 O O . GLY A 1 86 ? -28.141 -3.769 22.661 1.00 50.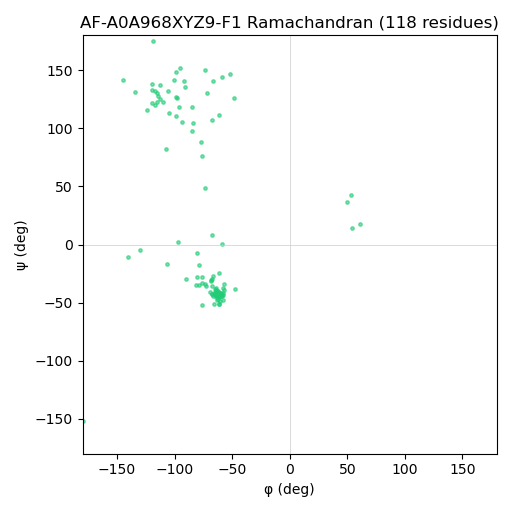50 86 GLY A O 1
ATOM 677 N N . LEU A 1 87 ? -27.051 -4.493 24.486 1.00 47.19 87 LEU A N 1
ATOM 678 C CA . LEU A 1 87 ? -28.239 -4.736 25.300 1.00 47.19 87 LEU A CA 1
ATOM 679 C C . LEU A 1 87 ? -28.481 -3.699 26.412 1.00 47.19 87 LEU A C 1
ATOM 681 O O . LEU A 1 87 ? -29.600 -3.656 26.915 1.00 47.19 87 LEU A O 1
ATOM 685 N N . THR A 1 88 ? -27.502 -2.871 26.815 1.00 52.94 88 THR A N 1
ATOM 686 C CA . THR A 1 88 ? -27.665 -2.056 28.048 1.00 52.94 88 THR A CA 1
ATOM 687 C C . THR A 1 88 ? -27.139 -0.616 28.026 1.00 52.94 88 THR A C 1
ATOM 689 O O . THR A 1 88 ? -27.451 0.120 28.955 1.00 52.94 88 THR A O 1
ATOM 692 N N . GLN A 1 89 ? -26.363 -0.172 27.027 1.00 52.66 89 GLN A N 1
ATOM 693 C CA . GLN A 1 89 ? -25.649 1.130 27.068 1.00 52.66 89 GLN A CA 1
ATOM 694 C C . GLN A 1 89 ? -24.743 1.339 28.309 1.00 52.66 89 GLN A C 1
ATOM 696 O O . GLN A 1 89 ? -24.275 2.450 28.555 1.00 52.66 89 GLN A O 1
ATOM 701 N N . VAL A 1 90 ? -24.439 0.286 29.073 1.00 52.59 90 VAL A N 1
ATOM 702 C CA . VAL A 1 90 ? -23.477 0.325 30.183 1.00 52.59 90 VAL A CA 1
ATOM 703 C C . VAL A 1 90 ? -22.136 -0.224 29.690 1.00 52.59 90 VAL A C 1
ATOM 705 O O . VAL A 1 90 ? -22.096 -1.074 28.801 1.00 52.59 90 VAL A O 1
ATOM 708 N N . ALA A 1 91 ? -21.024 0.284 30.237 1.00 52.56 91 ALA A N 1
ATOM 709 C CA . ALA A 1 91 ? -19.677 -0.186 29.916 1.00 52.56 91 ALA A CA 1
ATOM 710 C C . ALA A 1 91 ? -19.605 -1.723 29.976 1.00 52.56 91 ALA A C 1
ATOM 712 O O . ALA A 1 91 ? -19.964 -2.314 30.994 1.00 52.56 91 ALA A O 1
ATOM 713 N N . ASN A 1 92 ? -19.130 -2.366 28.901 1.00 59.28 92 ASN A N 1
ATOM 714 C CA . ASN A 1 92 ? -18.932 -3.819 28.876 1.00 59.28 92 ASN A CA 1
ATOM 715 C C . ASN A 1 92 ? -18.099 -4.258 30.103 1.00 59.28 92 ASN A C 1
ATOM 717 O O . ASN A 1 92 ? -17.207 -3.519 30.527 1.00 59.28 92 ASN A O 1
ATOM 721 N N . ARG A 1 93 ? -18.338 -5.457 30.655 1.00 65.12 93 ARG A N 1
ATOM 722 C CA . ARG A 1 93 ? -17.641 -5.994 31.842 1.00 65.12 93 ARG A CA 1
ATOM 723 C C . ARG A 1 93 ? -16.120 -5.838 31.752 1.00 65.12 93 ARG A C 1
ATOM 725 O O . ARG A 1 93 ? -15.492 -5.416 32.711 1.00 65.12 93 ARG A O 1
ATOM 732 N N . ARG A 1 94 ? -15.548 -6.021 30.557 1.00 66.25 94 ARG A N 1
ATOM 733 C CA . ARG A 1 94 ? -14.118 -5.783 30.294 1.00 66.25 94 ARG A CA 1
ATOM 734 C C . ARG A 1 94 ? -13.684 -4.323 30.492 1.00 66.25 94 ARG A C 1
ATOM 736 O O . ARG A 1 94 ? -12.608 -4.070 31.016 1.00 66.25 94 ARG A O 1
ATOM 743 N N . LYS A 1 95 ? -14.501 -3.351 30.073 1.00 68.81 95 LYS A N 1
ATOM 744 C CA . LYS A 1 95 ? -14.226 -1.915 30.262 1.00 68.81 95 LYS A CA 1
ATOM 745 C C . LYS A 1 95 ? -14.417 -1.473 31.705 1.00 68.81 95 LYS A C 1
ATOM 747 O O . LYS A 1 95 ? -13.680 -0.602 32.161 1.00 68.81 95 LYS A O 1
ATOM 752 N N . PHE A 1 96 ? -15.370 -2.077 32.409 1.00 71.81 96 PHE A N 1
ATOM 753 C CA . PHE A 1 96 ? -15.501 -1.906 33.850 1.00 71.81 96 PHE A CA 1
ATOM 754 C C . PHE A 1 96 ? -14.243 -2.402 34.575 1.00 71.81 96 PHE A C 1
ATOM 756 O O . PHE A 1 96 ? -13.647 -1.624 35.313 1.00 71.81 96 PHE A O 1
ATOM 763 N N . ASP A 1 97 ? -13.789 -3.627 34.293 1.00 72.56 97 ASP A N 1
ATOM 764 C CA . ASP A 1 97 ? -12.600 -4.216 34.925 1.00 72.56 97 ASP A CA 1
ATOM 765 C C . ASP A 1 97 ? -11.328 -3.387 34.641 1.00 72.56 97 ASP A C 1
ATOM 767 O O . ASP A 1 97 ? -10.580 -3.059 35.561 1.00 72.56 97 ASP A O 1
ATOM 771 N N . GLU A 1 98 ? -11.119 -2.950 33.390 1.00 75.69 98 GLU A N 1
ATOM 772 C CA . GLU A 1 98 ? -9.997 -2.071 33.010 1.00 75.69 98 GLU A CA 1
ATOM 773 C C . GLU A 1 98 ? -10.020 -0.726 33.761 1.00 75.69 98 GLU A C 1
ATOM 775 O O . GLU A 1 98 ? -8.987 -0.248 34.241 1.00 75.69 98 GLU A O 1
ATOM 780 N N . CYS A 1 99 ? -11.195 -0.097 33.859 1.00 78.50 99 CYS A N 1
ATOM 781 C CA . CYS A 1 99 ? -11.356 1.172 34.565 1.00 78.50 99 CYS A CA 1
ATOM 782 C C . CYS A 1 99 ? -11.130 0.995 36.071 1.00 78.50 99 CYS A C 1
ATOM 784 O O . CYS A 1 99 ? -10.397 1.777 36.681 1.00 78.50 99 CYS A O 1
ATOM 786 N N . LEU A 1 100 ? -11.693 -0.069 36.650 1.00 79.06 100 LEU A N 1
ATOM 787 C CA . LEU A 1 100 ? -11.535 -0.423 38.055 1.00 79.06 100 LEU A CA 1
ATOM 788 C C . LEU A 1 100 ? -10.058 -0.617 38.410 1.00 79.06 100 LEU A C 1
ATOM 790 O O . LEU A 1 100 ? -9.588 -0.043 39.388 1.00 79.06 100 LEU A O 1
ATOM 794 N N . GLU A 1 101 ? -9.300 -1.366 37.606 1.00 81.00 101 GLU A N 1
ATOM 795 C CA . GLU A 1 101 ? -7.867 -1.570 37.835 1.00 81.00 101 GLU A CA 1
ATOM 796 C C . GLU A 1 101 ? -7.050 -0.278 37.734 1.00 81.00 101 GLU A C 1
ATOM 798 O O . GLU A 1 101 ? -6.065 -0.100 38.463 1.00 81.00 101 GLU A O 1
ATOM 803 N N . SER A 1 102 ? -7.411 0.613 36.806 1.00 81.62 102 SER A N 1
ATOM 804 C CA . SER A 1 102 ? -6.743 1.908 36.662 1.00 81.62 102 SER A CA 1
ATOM 805 C C . SER A 1 102 ? -6.987 2.779 37.891 1.00 81.62 102 SER A C 1
ATOM 807 O O . SER A 1 102 ? -6.033 3.245 38.516 1.00 81.62 102 SER A O 1
ATOM 809 N N . GLN A 1 103 ? -8.254 2.930 38.279 1.00 80.19 103 GLN A N 1
ATOM 810 C CA . GLN A 1 103 ? -8.661 3.712 39.442 1.00 80.19 103 GLN A CA 1
ATOM 811 C C . GLN A 1 103 ? -8.091 3.126 40.740 1.00 80.19 103 GLN A C 1
ATOM 813 O O . GLN A 1 103 ? -7.575 3.862 41.575 1.00 80.19 103 GLN A O 1
ATOM 818 N N . TRP A 1 104 ? -8.073 1.798 40.892 1.00 78.88 104 TRP A N 1
ATOM 819 C CA . TRP A 1 104 ? -7.479 1.119 42.050 1.00 78.88 104 TRP A CA 1
ATOM 820 C C . TRP A 1 104 ? -5.989 1.433 42.218 1.00 78.88 104 TRP A C 1
ATOM 822 O O . TRP A 1 104 ? -5.514 1.686 43.328 1.00 78.88 104 TRP A O 1
ATOM 832 N N . ARG A 1 105 ? -5.233 1.456 41.114 1.00 81.56 105 ARG A N 1
ATOM 833 C CA . ARG A 1 105 ? -3.807 1.818 41.131 1.00 81.56 105 ARG A CA 1
ATOM 834 C C . ARG A 1 105 ? -3.566 3.291 41.452 1.00 81.56 105 ARG A C 1
ATOM 836 O O . ARG A 1 105 ? -2.512 3.622 41.997 1.00 81.56 105 ARG A O 1
ATOM 843 N N . GLU A 1 106 ? -4.486 4.168 41.084 1.00 81.19 106 GLU A N 1
ATOM 844 C CA . GLU A 1 106 ? -4.420 5.603 41.364 1.00 81.19 106 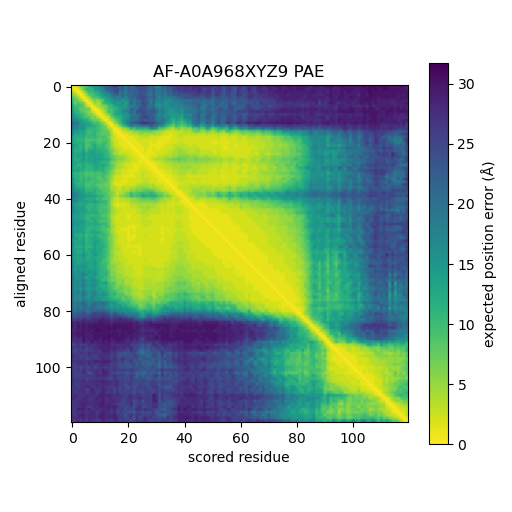GLU A CA 1
ATOM 845 C C . GLU A 1 106 ? -4.764 5.889 42.830 1.00 81.19 106 GLU A C 1
ATOM 847 O O . GLU A 1 106 ? -3.928 6.405 43.569 1.00 81.19 106 GLU A O 1
ATOM 852 N N . ALA A 1 107 ? -5.895 5.376 43.311 1.00 78.94 107 ALA A N 1
ATOM 853 C CA . ALA A 1 107 ? -6.324 5.497 44.701 1.00 78.94 107 ALA A CA 1
ATOM 854 C C . ALA A 1 107 ? -5.306 4.910 45.696 1.00 78.94 107 ALA A C 1
ATOM 856 O O . ALA A 1 107 ? -5.046 5.495 46.747 1.00 78.94 107 ALA A O 1
ATOM 857 N N . ARG A 1 108 ? -4.648 3.794 45.347 1.00 78.44 108 ARG A N 1
ATOM 858 C CA . ARG A 1 108 ? -3.578 3.205 46.167 1.00 78.44 108 ARG A CA 1
ATOM 859 C C . ARG A 1 108 ? -2.319 4.078 46.230 1.00 78.44 108 ARG A C 1
ATOM 861 O O . ARG A 1 108 ? -1.603 4.016 47.228 1.00 78.44 108 ARG A O 1
ATOM 868 N N . ARG A 1 109 ? -2.030 4.865 45.189 1.00 78.56 109 ARG A N 1
ATOM 869 C CA . ARG A 1 109 ? -0.918 5.831 45.198 1.00 78.56 109 ARG A CA 1
ATOM 870 C C . ARG A 1 109 ? -1.252 7.073 46.018 1.00 78.56 109 ARG A C 1
ATOM 872 O O . ARG A 1 109 ? -0.364 7.600 46.675 1.00 78.56 109 ARG A O 1
ATOM 879 N N . GLU A 1 110 ? -2.513 7.486 46.023 1.00 82.50 110 GLU A N 1
ATOM 880 C CA . GLU A 1 110 ? -2.970 8.706 46.701 1.00 82.50 110 GLU A CA 1
ATOM 881 C C . GLU A 1 110 ? -3.556 8.468 48.106 1.00 82.50 110 GLU A C 1
ATOM 883 O O . GLU A 1 110 ? -4.006 9.411 48.746 1.00 82.50 110 GLU A O 1
ATOM 888 N N . GLN A 1 111 ? -3.554 7.222 48.605 1.00 77.44 11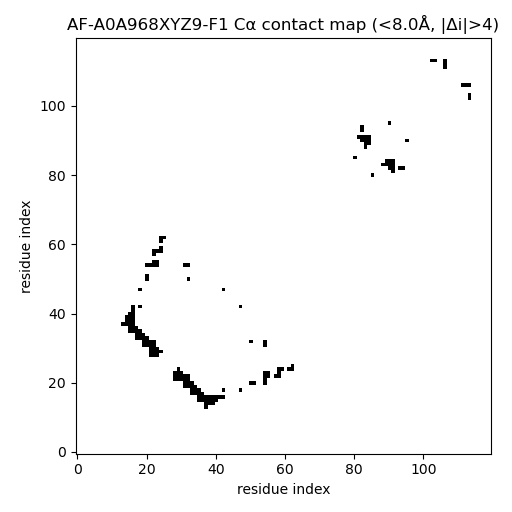1 GLN A N 1
ATOM 889 C CA . GLN A 1 111 ? -4.257 6.813 49.836 1.00 77.44 111 GLN A CA 1
ATOM 890 C C . GLN A 1 111 ? -5.731 7.256 49.878 1.00 77.44 111 GLN A C 1
ATOM 892 O O . GLN A 1 111 ? -6.270 7.596 50.931 1.00 77.44 111 GLN A O 1
ATOM 897 N N . SER A 1 112 ? -6.394 7.229 48.725 1.00 73.31 112 SER A N 1
ATOM 898 C CA . SER A 1 112 ? -7.814 7.547 48.611 1.00 73.31 112 SER A CA 1
ATOM 899 C C . SER A 1 112 ? -8.663 6.273 48.654 1.00 73.31 112 SER A C 1
ATOM 901 O O . SER A 1 112 ? -8.210 5.189 48.280 1.00 73.31 112 SER A O 1
ATOM 903 N N . TYR A 1 113 ? -9.903 6.390 49.126 1.00 70.44 113 TYR A N 1
ATOM 904 C CA . TYR A 1 113 ? -10.848 5.275 49.194 1.00 70.44 113 TYR A CA 1
ATOM 905 C C . TYR A 1 113 ? -11.679 5.202 47.907 1.00 70.44 113 TYR A C 1
ATOM 907 O O . TYR A 1 113 ? -12.201 6.213 47.443 1.00 70.44 113 TYR A O 1
ATOM 915 N N . LEU A 1 114 ? -11.850 3.996 47.358 1.00 75.88 114 LEU A N 1
ATOM 916 C CA . LEU A 1 114 ? -12.763 3.729 46.243 1.00 75.88 114 LEU A CA 1
ATOM 917 C C . LEU A 1 114 ? -14.084 3.157 46.759 1.00 75.88 114 LEU A C 1
ATOM 919 O O . LEU A 1 114 ? -14.095 2.156 47.473 1.00 75.88 114 LEU A O 1
ATOM 923 N N . GLY A 1 115 ? -15.193 3.779 46.364 1.00 69.56 115 GLY A N 1
ATOM 924 C CA . GLY A 1 115 ? -16.541 3.243 46.540 1.00 69.56 115 GLY A CA 1
ATOM 925 C C . GLY A 1 115 ? -17.053 2.624 45.239 1.00 69.56 115 GLY A C 1
ATOM 926 O O . GLY A 1 115 ? -16.814 3.164 44.162 1.00 69.56 115 GLY A O 1
ATOM 927 N N . MET A 1 116 ? -17.771 1.504 45.334 1.00 75.44 116 MET A N 1
ATOM 928 C CA . MET A 1 116 ? -18.458 0.868 44.206 1.00 75.44 116 MET A CA 1
ATOM 929 C C . MET A 1 116 ? -19.962 0.875 44.472 1.00 75.44 116 MET A C 1
ATOM 931 O O . MET A 1 116 ? -20.394 0.507 45.563 1.00 75.44 116 MET A O 1
ATOM 935 N N . ILE A 1 117 ? -20.756 1.288 43.483 1.00 71.56 117 ILE A N 1
ATOM 936 C CA . ILE A 1 117 ? -22.219 1.227 43.546 1.00 71.56 117 ILE A CA 1
ATOM 937 C C . ILE A 1 117 ? -22.661 0.067 42.661 1.00 71.56 117 ILE A C 1
ATOM 939 O O . ILE A 1 117 ? -22.502 0.119 41.443 1.00 71.56 117 ILE A O 1
ATOM 943 N N . CYS A 1 118 ? -23.212 -0.974 43.277 1.00 63.81 118 CYS A N 1
ATOM 944 C CA . CYS A 1 118 ? -23.842 -2.076 42.563 1.00 63.81 118 CYS A CA 1
ATOM 945 C C . CYS A 1 118 ? -25.348 -1.812 42.496 1.00 63.81 118 CYS A C 1
ATOM 947 O O . CYS A 1 118 ? -26.001 -1.726 43.534 1.00 63.81 118 CYS A O 1
ATOM 949 N N . ALA A 1 119 ? -25.889 -1.684 41.286 1.00 60.34 119 ALA A N 1
ATOM 950 C CA . ALA A 1 119 ? -27.328 -1.732 41.052 1.00 60.34 119 ALA A CA 1
ATOM 951 C C . ALA A 1 119 ? -27.688 -3.151 40.585 1.00 60.34 119 ALA A C 1
ATOM 953 O O . ALA A 1 119 ? -27.046 -3.670 39.670 1.00 60.34 119 ALA A O 1
ATOM 954 N N . THR A 1 120 ? -28.644 -3.781 41.268 1.00 47.75 120 THR A N 1
ATOM 955 C CA . THR A 1 120 ? -29.230 -5.088 40.912 1.00 47.75 120 THR A CA 1
ATOM 956 C C . THR A 1 120 ? -30.284 -4.956 39.834 1.00 47.75 120 THR A C 1
ATOM 958 O O . THR A 1 120 ? -31.100 -4.015 39.966 1.00 47.75 120 THR A O 1
#

Sequence (120 aa):
MLKDNIHSTLAKRSTGSWLIVPLEVNHQVWGSLSLLRQQPSPWQEMEVRSAEALASQLAIAIQQAELYQKLQLANQELGRLATLDGLTQVANRRKFDECLESQWREARREQSYLGMICAT

pLDDT: mean 77.93, std 17.06, range [34.19, 97.31]